Protein AF-A0A135V2Y5-F1 (afdb_monomer)

Solvent-accessible surface area (backbone atoms only — not comparable to full-atom values): 9329 Å² total; per-residue (Å²): 138,80,84,65,74,72,70,66,69,73,73,68,78,84,78,78,88,76,84,75,83,81,81,72,84,84,74,85,76,81,77,86,69,75,87,76,76,84,62,83,68,74,88,49,87,68,66,77,68,96,52,89,89,55,62,62,91,83,41,65,71,72,38,55,42,73,41,84,42,68,42,86,53,95,81,69,62,42,93,94,38,79,88,53,72,27,48,70,48,79,44,52,23,29,66,84,76,48,71,73,79,75,78,86,69,67,90,76,79,96,52,62,71,57,54,36,54,74,72,68,35,56,71,58,50,56,47,37,67,53,37,45,58,88,124

Foldseek 3Di:
DDDDPVVVVVPPPPPPDPPDDPPDPDDPPPPPDDPDPPPPCPPPPQPPPPCVPPDCVVAVPQLRDKDFDWDQDCPDFDPPCNPPIATQDIARHGSVRHGDPCVVCPPDDPPVVVVCVVVVVVVVVVVCVGRVDDD

pLDDT: mean 76.3, std 18.48, range [45.06, 98.56]

Sequence (135 aa):
MAPSLRAILQNLSSLLPHLLTIQTPITNNILTTPPTTYESLSGAPKCPIDGSGQNACCHVYPSGRLLLTQFWDDTVHVGGAEEDWTVHGLWPDSCDESYKAFYGMTPQFDNITDILKYYGQDDLLASMERYWVAA

Secondary structure (DSSP, 8-state):
-PPPGGGTGGGSTTS-S----------------------TTTTSPPSPPS-TTS-TTTS--S--EEEEEEE--SSS--TT-TTPPEEEEEEEE-TTS-B--SGGG-S--S-HHHHHHHTT-HHHHHHHHHHS---

Nearest PDB structures (foldseek):
  3tbj-assembly1_A  TM=9.418E-01  e=1.953E-04  Aspergillus niger

Mean predicted aligned error: 15.96 Å

Structure (mmCIF, N/CA/C/O backbone):
data_AF-A0A135V2Y5-F1
#
_entry.id   AF-A0A135V2Y5-F1
#
loop_
_atom_site.group_PDB
_atom_site.id
_atom_site.type_symbol
_atom_site.label_atom_id
_atom_site.label_alt_id
_atom_site.label_comp_id
_atom_site.label_asym_id
_atom_site.label_entity_id
_atom_site.label_seq_id
_atom_site.pdbx_PDB_ins_code
_atom_site.Cartn_x
_atom_site.Cartn_y
_atom_site.Cartn_z
_atom_site.occupancy
_atom_site.B_iso_or_equiv
_atom_site.auth_seq_id
_atom_site.auth_comp_id
_atom_site.auth_asym_id
_atom_site.auth_atom_id
_atom_site.pdbx_PDB_model_num
ATOM 1 N N . MET A 1 1 ? -11.080 15.928 54.462 1.00 46.47 1 MET A N 1
ATOM 2 C CA . MET A 1 1 ? -11.012 17.403 54.384 1.00 46.47 1 MET A CA 1
ATOM 3 C C . MET A 1 1 ? -10.342 17.762 53.070 1.00 46.47 1 MET A C 1
ATOM 5 O O . MET A 1 1 ? -9.138 17.594 52.955 1.00 46.47 1 MET A O 1
ATOM 9 N N . ALA A 1 2 ? -11.131 18.120 52.056 1.00 48.50 2 ALA A N 1
ATOM 10 C CA . ALA A 1 2 ? -10.621 18.538 50.750 1.00 48.50 2 ALA A CA 1
ATOM 11 C C . ALA A 1 2 ? -10.267 20.037 50.795 1.00 48.50 2 ALA A C 1
ATOM 13 O O . ALA A 1 2 ? -11.010 20.798 51.424 1.00 48.50 2 ALA A O 1
ATOM 14 N N . PRO A 1 3 ? -9.159 20.483 50.179 1.00 49.53 3 PRO A N 1
ATOM 15 C CA . PRO A 1 3 ? -8.818 21.896 50.152 1.00 49.53 3 PRO A CA 1
ATOM 16 C C . PRO A 1 3 ? -9.789 22.663 49.243 1.00 49.53 3 PRO A C 1
ATOM 18 O O . PRO A 1 3 ? -10.282 22.157 48.237 1.00 49.53 3 PRO A O 1
ATOM 21 N N . SER A 1 4 ? -10.085 23.897 49.639 1.00 60.84 4 SER A N 1
ATOM 22 C CA . SER A 1 4 ? -11.027 24.795 48.971 1.00 60.84 4 SER A CA 1
ATOM 23 C C . SER A 1 4 ? -10.525 25.247 47.594 1.00 60.84 4 SER A C 1
ATOM 25 O O . SER A 1 4 ? -9.394 25.718 47.463 1.00 60.84 4 SER A O 1
ATOM 27 N N . LEU A 1 5 ? -11.418 25.210 46.595 1.00 55.12 5 LEU A N 1
ATOM 28 C CA . LEU A 1 5 ? -11.245 25.748 45.233 1.00 55.12 5 LEU A CA 1
ATOM 29 C C . LEU A 1 5 ? -10.757 27.210 45.191 1.00 55.12 5 LEU A C 1
ATOM 31 O O . LEU A 1 5 ? -10.202 27.645 44.183 1.00 55.12 5 LEU A O 1
ATOM 35 N N . ARG A 1 6 ? -10.902 27.972 46.285 1.00 53.59 6 ARG A N 1
ATOM 36 C CA . ARG A 1 6 ? -10.388 29.348 46.378 1.00 53.59 6 ARG A CA 1
ATOM 37 C C . ARG A 1 6 ? -8.862 29.449 46.343 1.00 53.59 6 ARG A C 1
ATOM 39 O O . ARG A 1 6 ? -8.366 30.487 45.922 1.00 53.59 6 ARG A O 1
ATOM 46 N N . ALA A 1 7 ? -8.126 28.411 46.743 1.00 51.22 7 ALA A N 1
ATOM 47 C CA . ALA A 1 7 ? -6.660 28.450 46.751 1.00 51.22 7 ALA A CA 1
ATOM 48 C C . ALA A 1 7 ? -6.046 28.315 45.343 1.00 51.22 7 ALA A C 1
ATOM 50 O O . ALA A 1 7 ? -4.943 28.796 45.104 1.00 51.22 7 ALA A O 1
ATOM 51 N N . ILE A 1 8 ? -6.767 27.707 44.394 1.00 52.50 8 ILE A N 1
ATOM 52 C CA . ILE A 1 8 ? -6.278 27.475 43.024 1.00 52.50 8 ILE A CA 1
ATOM 53 C C . ILE A 1 8 ? -6.448 28.733 42.153 1.00 52.50 8 ILE A C 1
ATOM 55 O O . ILE A 1 8 ? -5.622 29.016 41.291 1.00 52.50 8 ILE A O 1
ATOM 59 N N . LEU A 1 9 ? -7.474 29.547 42.422 1.00 50.78 9 LEU A N 1
ATOM 60 C CA . LEU A 1 9 ? -7.797 30.737 41.623 1.00 50.78 9 LEU A CA 1
ATOM 61 C C . LEU A 1 9 ? -6.902 31.958 41.891 1.00 50.78 9 LEU A C 1
ATOM 63 O O . LEU A 1 9 ? -6.922 32.898 41.105 1.00 50.78 9 LEU A O 1
ATOM 67 N N . GLN A 1 10 ? -6.100 31.963 42.960 1.00 51.03 10 GLN A N 1
ATOM 68 C CA . GLN A 1 10 ? -5.235 33.107 43.287 1.00 51.03 10 GLN A CA 1
ATOM 69 C C . GLN A 1 10 ? -3.864 33.077 42.588 1.00 51.03 10 GLN A C 1
ATOM 71 O O . GLN A 1 10 ? -3.135 34.061 42.660 1.00 51.03 10 GLN A O 1
ATOM 76 N N . ASN A 1 11 ? -3.529 31.995 41.873 1.00 50.56 11 ASN A N 1
ATOM 77 C CA . ASN A 1 11 ? -2.223 31.821 41.218 1.00 50.56 11 ASN A CA 1
ATOM 78 C C . ASN A 1 11 ? -2.230 32.004 39.689 1.00 50.56 11 ASN A C 1
ATOM 80 O O . ASN A 1 11 ? -1.207 31.784 39.048 1.00 50.56 11 ASN A O 1
ATOM 84 N N . LEU A 1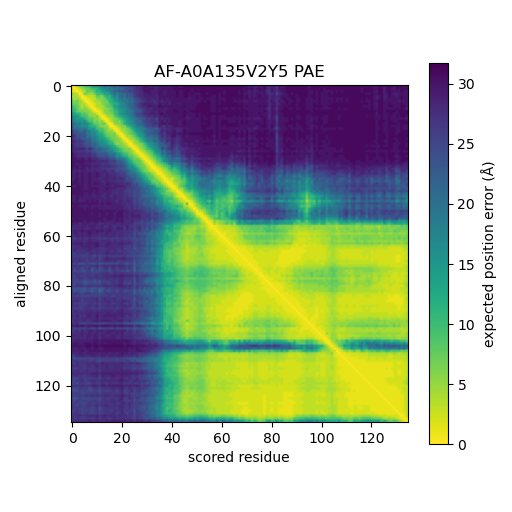 12 ? -3.348 32.425 39.090 1.00 50.53 12 LEU A N 1
ATOM 85 C CA . LEU A 1 12 ? -3.453 32.643 37.635 1.00 50.53 12 LEU A CA 1
ATOM 86 C C . LEU A 1 12 ? -3.366 34.122 37.218 1.00 50.53 12 LEU A C 1
ATOM 88 O O . LEU A 1 12 ? -3.321 34.425 36.030 1.00 50.53 12 LEU A O 1
ATOM 92 N N . SER A 1 13 ? -3.298 35.054 38.171 1.00 51.59 13 SER A N 1
ATOM 93 C CA . SER A 1 13 ? -3.292 36.501 37.907 1.00 51.59 13 SER A CA 1
ATOM 94 C C . SER A 1 13 ? -1.898 37.138 37.777 1.00 51.59 13 SER A C 1
ATOM 96 O O . SER A 1 13 ? -1.811 38.355 37.646 1.00 51.59 13 SER A O 1
ATOM 98 N N . SER A 1 14 ? -0.806 36.364 37.785 1.00 51.38 14 SER A N 1
ATOM 99 C CA . SER A 1 14 ? 0.572 36.892 37.690 1.00 51.38 14 SER A CA 1
ATOM 100 C C . SER A 1 14 ? 1.244 36.734 36.316 1.00 51.38 14 SER A C 1
ATOM 102 O O . SER A 1 14 ? 2.386 37.153 36.156 1.00 51.38 14 SER A O 1
ATOM 104 N N . LEU A 1 15 ? 0.554 36.190 35.306 1.00 50.47 15 LEU A N 1
ATOM 105 C CA . LEU A 1 15 ? 1.118 35.954 33.962 1.00 50.47 15 LEU A CA 1
ATOM 106 C C . LEU A 1 15 ? 0.579 36.902 32.869 1.00 50.47 15 LEU A C 1
ATOM 108 O O . LEU A 1 15 ? 0.838 36.687 31.688 1.00 50.47 15 LEU A O 1
ATOM 112 N N . LEU A 1 16 ? -0.151 37.964 33.235 1.00 52.72 16 LEU A N 1
ATOM 113 C CA . LEU A 1 16 ? -0.805 38.878 32.284 1.00 52.72 16 LEU A CA 1
ATOM 114 C C . LEU A 1 16 ? -0.195 40.2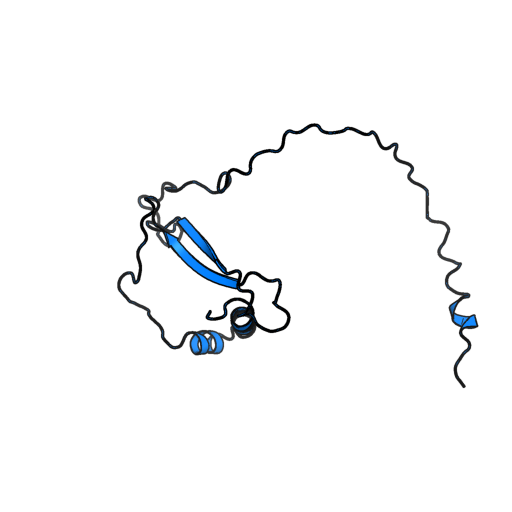98 32.228 1.00 52.72 16 LEU A C 1
ATOM 116 O O . LEU A 1 16 ? -0.897 41.280 32.465 1.00 52.72 16 LEU A O 1
ATOM 120 N N . PRO A 1 17 ? 1.082 40.455 31.826 1.00 49.03 17 PRO A N 1
ATOM 121 C CA . PRO A 1 17 ? 1.383 41.681 31.091 1.00 49.03 17 PRO A CA 1
ATOM 122 C C . PRO A 1 17 ? 2.291 41.464 29.877 1.00 49.03 17 PRO A C 1
ATOM 124 O O . PRO A 1 17 ? 3.158 42.290 29.644 1.00 49.03 17 PRO A O 1
ATOM 127 N N . HIS A 1 18 ? 2.120 40.406 29.076 1.00 48.53 18 HIS A N 1
ATOM 128 C CA . HIS A 1 18 ? 2.835 40.264 27.787 1.00 48.53 18 HIS A CA 1
ATOM 129 C C . HIS A 1 18 ? 1.923 39.955 26.589 1.00 48.53 18 HIS A C 1
ATOM 131 O O . HIS A 1 18 ? 2.358 39.360 25.608 1.00 48.53 18 HIS A O 1
ATOM 137 N N . LEU A 1 19 ? 0.672 40.425 26.611 1.00 48.19 19 LEU A N 1
ATOM 138 C CA . LEU A 1 19 ? -0.129 40.526 25.387 1.00 48.19 19 LEU A CA 1
ATOM 139 C C . LEU A 1 19 ? 0.011 41.940 24.807 1.00 48.19 19 LEU A C 1
ATOM 141 O O . LEU A 1 19 ? -0.862 42.793 24.942 1.00 48.19 19 LEU A O 1
ATOM 145 N N . LEU A 1 20 ? 1.167 42.199 24.196 1.00 45.06 20 LEU A N 1
ATOM 146 C CA . LEU A 1 20 ? 1.323 43.317 23.273 1.00 45.06 20 LEU A CA 1
ATOM 147 C C . LEU A 1 20 ? 0.427 43.043 22.061 1.00 45.06 20 LEU A C 1
ATOM 149 O O . LEU A 1 20 ? 0.593 42.053 21.352 1.00 45.06 20 LEU A O 1
ATOM 153 N N . THR A 1 21 ? -0.539 43.926 21.837 1.00 49.16 21 THR A N 1
ATOM 154 C CA . THR A 1 21 ? -1.368 43.964 20.636 1.00 49.16 21 THR A CA 1
ATOM 155 C C . THR A 1 21 ? -0.497 44.280 19.424 1.00 49.16 21 THR A C 1
ATOM 157 O O . THR A 1 21 ? -0.178 45.440 19.165 1.00 49.16 21 THR A O 1
ATOM 160 N N . ILE A 1 22 ? -0.125 43.256 18.661 1.00 48.81 22 ILE A N 1
ATOM 161 C CA . ILE A 1 22 ? 0.334 43.422 17.282 1.00 48.81 22 ILE A CA 1
ATOM 162 C C . ILE A 1 22 ? -0.922 43.642 16.429 1.00 48.81 22 ILE A C 1
ATOM 164 O O . ILE A 1 22 ? -1.577 42.695 16.005 1.00 48.81 22 ILE A O 1
ATOM 168 N N . GLN A 1 23 ? -1.298 44.903 16.215 1.00 52.06 23 GLN A N 1
ATOM 169 C CA . GLN A 1 23 ? -2.218 45.273 15.140 1.00 52.06 23 GLN A CA 1
ATOM 170 C C . GLN A 1 23 ? -1.399 45.413 13.854 1.00 52.06 23 GLN A C 1
ATOM 172 O O . GLN A 1 23 ? -0.848 46.475 13.570 1.00 52.06 23 GLN A O 1
ATOM 177 N N . THR A 1 24 ? -1.286 44.337 13.077 1.00 51.75 24 THR A N 1
ATOM 178 C CA . THR A 1 24 ? -0.907 44.460 11.666 1.00 51.75 24 THR A CA 1
ATOM 179 C C . THR A 1 24 ? -2.126 44.946 10.875 1.00 51.75 24 THR A C 1
ATOM 181 O O . THR A 1 24 ? -3.227 44.425 11.066 1.00 51.75 24 THR A O 1
ATOM 184 N N . PRO A 1 25 ? -1.987 45.945 9.987 1.00 46.91 25 PRO A N 1
ATOM 185 C CA . PRO A 1 25 ? -3.076 46.325 9.103 1.00 46.91 25 PRO A CA 1
ATOM 186 C C . PRO A 1 25 ? -3.320 45.179 8.114 1.00 46.91 25 PRO A C 1
ATOM 188 O O . PRO A 1 25 ? -2.446 44.833 7.318 1.00 46.91 25 PRO A O 1
ATOM 191 N N . ILE A 1 26 ? -4.511 44.580 8.174 1.00 49.91 26 ILE A N 1
ATOM 192 C CA . ILE A 1 26 ? -4.966 43.594 7.193 1.00 49.91 26 ILE A CA 1
ATOM 193 C C . ILE A 1 26 ? -5.185 44.353 5.882 1.00 49.91 26 ILE A C 1
ATOM 195 O O . ILE A 1 26 ? -6.160 45.085 5.720 1.00 49.91 26 ILE A O 1
ATOM 199 N N . THR A 1 27 ? -4.248 44.221 4.950 1.00 54.94 27 THR A N 1
ATOM 200 C CA . THR A 1 27 ? -4.471 44.613 3.560 1.00 54.94 27 THR A CA 1
ATOM 201 C C . THR A 1 27 ? -5.233 43.474 2.893 1.00 54.94 27 THR A C 1
ATOM 203 O O . THR A 1 27 ? -4.712 42.374 2.724 1.00 54.94 27 THR A O 1
ATOM 206 N N . ASN A 1 28 ? -6.498 43.722 2.551 1.00 55.50 28 ASN A N 1
ATOM 207 C CA . ASN A 1 28 ? -7.324 42.792 1.785 1.00 55.50 28 ASN A CA 1
ATOM 208 C C . ASN A 1 28 ? -6.824 42.739 0.333 1.00 55.50 28 ASN A C 1
ATOM 210 O O . ASN A 1 28 ? -7.437 43.313 -0.563 1.00 55.50 28 ASN A O 1
ATOM 214 N N . ASN A 1 29 ? -5.709 42.054 0.090 1.00 57.34 29 ASN A N 1
ATOM 215 C CA . ASN A 1 29 ? -5.359 41.621 -1.256 1.00 57.34 29 ASN A CA 1
ATOM 216 C C . ASN A 1 29 ? -6.189 40.377 -1.569 1.00 57.34 29 ASN A C 1
ATOM 218 O O . ASN A 1 29 ? -5.784 39.251 -1.289 1.00 57.34 29 ASN A O 1
ATOM 222 N N . ILE A 1 30 ? -7.382 40.597 -2.124 1.00 60.09 30 ILE A N 1
ATOM 223 C CA . ILE A 1 30 ? -8.159 39.538 -2.765 1.00 60.09 30 ILE A CA 1
ATOM 224 C C . ILE A 1 30 ? -7.346 39.085 -3.978 1.00 60.09 30 ILE A C 1
ATOM 226 O O . ILE A 1 30 ? -7.315 39.753 -5.010 1.00 60.09 30 ILE A O 1
ATOM 230 N N . LEU A 1 31 ? -6.643 37.967 -3.829 1.00 52.41 31 LEU A N 1
ATOM 231 C CA . LEU A 1 31 ? -5.959 37.307 -4.926 1.00 52.41 31 LEU A CA 1
ATOM 232 C C . LEU A 1 31 ? -7.023 36.613 -5.787 1.00 52.41 31 LEU A C 1
ATOM 234 O O . LEU A 1 31 ? -7.5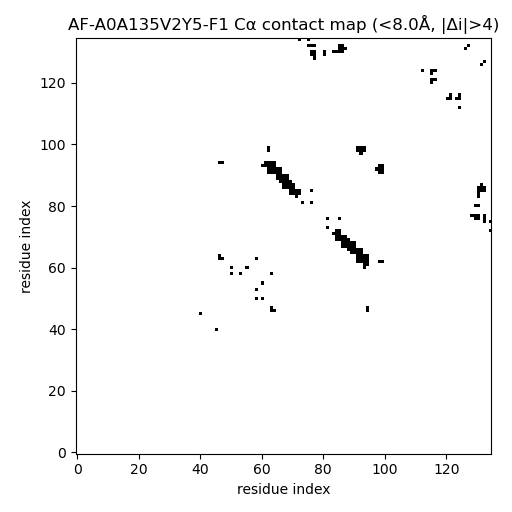05 35.533 -5.458 1.00 52.41 31 LEU A O 1
ATOM 238 N N . THR A 1 32 ? -7.422 37.251 -6.884 1.00 58.72 32 THR A N 1
ATOM 239 C CA . THR A 1 32 ? -8.274 36.657 -7.9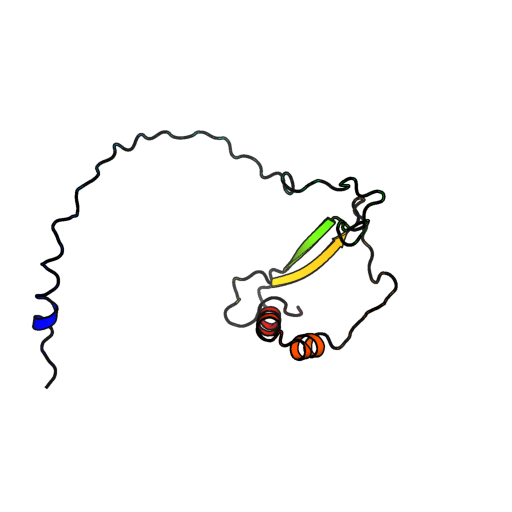21 1.00 58.72 32 THR A CA 1
ATOM 240 C C . THR A 1 32 ? -7.457 35.705 -8.796 1.00 58.72 32 THR A C 1
ATOM 242 O O . THR A 1 32 ? -7.233 35.954 -9.978 1.00 58.72 32 THR A O 1
ATOM 245 N N . THR A 1 33 ? -6.980 34.599 -8.227 1.00 61.84 33 THR A N 1
ATOM 246 C CA . THR A 1 33 ? -6.471 33.482 -9.033 1.00 61.84 33 THR A CA 1
ATOM 247 C C . THR A 1 33 ? -7.654 32.642 -9.517 1.00 61.84 33 THR A C 1
ATOM 249 O O . THR A 1 33 ? -8.431 32.180 -8.677 1.00 61.84 33 THR A O 1
ATOM 252 N N . PRO A 1 34 ? -7.830 32.434 -10.837 1.00 72.19 34 PRO A N 1
ATOM 253 C CA . PRO A 1 34 ? -8.839 31.508 -11.341 1.00 72.19 34 PRO A CA 1
ATOM 254 C C . PRO A 1 34 ? -8.581 30.101 -10.775 1.00 72.19 34 PRO A C 1
ATOM 256 O O . PRO A 1 34 ? -7.418 29.760 -10.541 1.00 72.19 34 PRO A O 1
ATOM 259 N N . PRO A 1 35 ? -9.626 29.283 -10.541 1.00 64.69 35 PRO A N 1
ATOM 260 C CA . PRO A 1 35 ? -9.441 27.921 -10.062 1.00 64.69 35 PRO A CA 1
ATOM 261 C C . PRO A 1 35 ? -8.596 27.162 -11.084 1.00 64.69 35 PRO A C 1
ATOM 263 O O . PRO A 1 35 ? -9.021 26.915 -12.211 1.00 64.69 35 PRO A O 1
ATOM 266 N N . THR A 1 36 ? -7.367 26.836 -10.701 1.00 63.47 36 THR A N 1
ATOM 267 C CA . THR A 1 36 ? -6.500 25.967 -11.486 1.00 63.47 36 THR A CA 1
ATOM 268 C C . THR A 1 36 ? -7.137 24.587 -11.501 1.00 63.47 36 THR A C 1
ATOM 270 O O . THR A 1 36 ? -7.315 23.974 -10.447 1.00 63.47 36 THR A O 1
ATOM 273 N N . THR A 1 37 ? -7.501 24.098 -12.682 1.00 71.19 37 THR A N 1
ATOM 274 C CA . THR A 1 37 ? -7.893 22.702 -12.867 1.00 71.19 37 THR A CA 1
ATOM 275 C C . THR A 1 37 ? -6.734 21.814 -12.428 1.00 71.19 37 THR A C 1
ATOM 277 O O . THR A 1 37 ? -5.628 21.948 -12.950 1.00 71.19 37 THR A O 1
ATOM 280 N N . TYR A 1 38 ? -6.973 20.928 -11.461 1.00 66.75 38 TYR A N 1
ATOM 281 C CA . TYR A 1 38 ? -6.024 19.879 -11.105 1.00 66.75 38 TYR A CA 1
ATOM 282 C C . TYR A 1 38 ? -5.830 18.971 -12.326 1.00 66.75 38 TYR A C 1
ATOM 284 O O . TYR A 1 38 ? -6.713 18.189 -12.674 1.00 66.75 38 TYR A O 1
ATOM 292 N N . GLU A 1 39 ? -4.690 19.099 -13.006 1.00 68.06 39 GLU A N 1
ATOM 293 C CA . GLU A 1 39 ? -4.255 18.097 -13.974 1.00 68.06 39 GLU A CA 1
ATOM 294 C C . GLU A 1 39 ? -3.625 16.954 -13.181 1.00 68.06 39 GLU A C 1
ATOM 296 O O . GLU A 1 39 ? -2.505 17.068 -12.662 1.00 68.06 39 GLU A O 1
ATOM 301 N N . SER A 1 40 ? -4.386 15.867 -13.050 1.00 60.34 40 SER A N 1
ATOM 302 C CA . SER A 1 40 ? -3.915 14.652 -12.398 1.00 60.34 40 SER A CA 1
ATOM 303 C C . SER A 1 40 ? -2.588 14.212 -13.013 1.00 60.34 40 SER A C 1
ATOM 3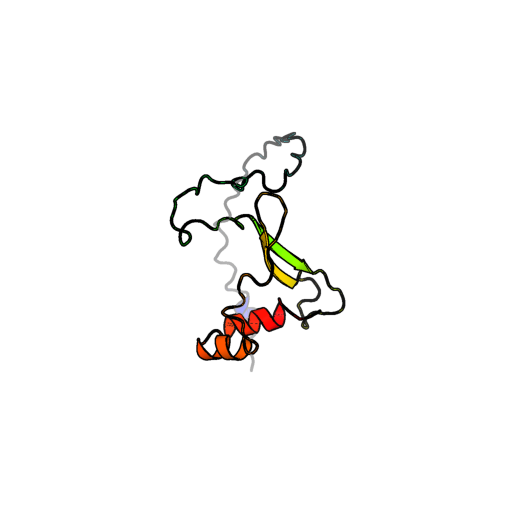05 O O . SER A 1 40 ? -2.438 14.189 -14.233 1.00 60.34 40 SER A O 1
ATOM 307 N N . LEU A 1 41 ? -1.615 13.889 -12.154 1.00 57.50 41 LEU A N 1
ATOM 308 C CA . LEU A 1 41 ? -0.289 13.382 -12.533 1.00 57.50 41 LEU A CA 1
ATOM 309 C C . LEU A 1 41 ? 0.624 14.375 -13.284 1.00 57.50 41 LEU A C 1
ATOM 311 O O . LEU A 1 41 ? 1.650 13.964 -13.818 1.00 57.50 41 LEU A O 1
ATOM 315 N N . SER A 1 42 ? 0.326 15.679 -13.286 1.00 60.81 42 SER A N 1
ATOM 316 C CA . SER A 1 42 ? 1.189 16.703 -13.914 1.00 60.81 42 SER A CA 1
ATOM 317 C C . SER A 1 42 ? 2.562 16.888 -13.242 1.00 60.81 42 SER A C 1
ATOM 319 O O . SER A 1 42 ? 3.483 17.402 -13.873 1.00 60.81 42 SER A O 1
ATOM 321 N N . GLY A 1 43 ? 2.721 16.451 -11.986 1.00 54.72 43 GLY A N 1
ATOM 322 C CA . GLY A 1 43 ? 3.984 16.517 -11.234 1.00 54.72 43 GLY A CA 1
ATOM 323 C C . GLY A 1 43 ? 4.786 15.211 -11.179 1.00 54.72 43 GLY A C 1
ATOM 324 O O . GLY A 1 43 ? 5.926 15.222 -10.720 1.00 54.72 43 GLY A O 1
ATOM 325 N N . ALA A 1 44 ? 4.214 14.090 -11.628 1.00 59.00 44 ALA A N 1
ATOM 326 C CA . ALA A 1 44 ? 4.931 12.822 -11.706 1.00 59.00 44 ALA A CA 1
ATOM 327 C C . ALA A 1 44 ? 5.596 12.715 -13.087 1.00 59.00 44 ALA A C 1
ATOM 329 O O . ALA A 1 44 ? 4.963 13.078 -14.083 1.00 59.00 44 ALA A O 1
ATOM 330 N N . PRO A 1 45 ? 6.845 12.222 -13.196 1.00 63.41 45 PRO A N 1
ATOM 331 C CA . PRO A 1 45 ? 7.431 11.958 -14.501 1.00 63.41 45 PRO A CA 1
ATOM 332 C C . PRO A 1 45 ? 6.492 11.041 -15.295 1.00 63.41 45 PRO A C 1
ATOM 334 O O . PRO A 1 45 ? 6.190 9.924 -14.866 1.00 63.41 45 PRO A O 1
ATOM 337 N N . LYS A 1 46 ? 5.989 11.524 -16.437 1.00 64.94 46 LYS A N 1
ATOM 338 C CA . LYS A 1 46 ? 5.161 10.706 -17.326 1.00 64.94 46 LYS A CA 1
ATOM 339 C C . LYS A 1 46 ? 6.054 9.603 -17.889 1.00 64.94 46 LYS A C 1
ATOM 341 O O . LYS A 1 46 ? 7.112 9.875 -18.450 1.00 64.94 46 LYS A O 1
ATOM 346 N N . CYS A 1 47 ? 5.650 8.355 -17.692 1.00 69.62 47 CYS A N 1
ATOM 347 C CA . CYS A 1 47 ? 6.334 7.222 -18.290 1.00 69.62 47 CYS A CA 1
ATOM 348 C C . CYS A 1 47 ? 6.306 7.306 -19.837 1.00 69.62 47 CYS A C 1
ATOM 350 O O . CYS A 1 47 ? 5.308 7.773 -20.387 1.00 69.62 47 CYS A O 1
ATOM 352 N N . PRO A 1 48 ? 7.340 6.811 -20.548 1.00 67.12 48 PRO A N 1
ATOM 353 C CA . PRO A 1 48 ? 8.558 6.222 -20.005 1.00 67.12 48 PRO A CA 1
ATOM 354 C C . PRO A 1 48 ? 9.559 7.303 -19.574 1.00 67.12 48 PRO A C 1
ATOM 356 O O . PRO A 1 48 ? 9.903 8.200 -20.338 1.00 67.12 48 PRO A O 1
ATOM 359 N N . ILE A 1 49 ? 10.085 7.167 -18.359 1.00 65.50 49 ILE A N 1
ATOM 360 C CA . ILE A 1 49 ? 11.391 7.745 -18.032 1.00 65.50 49 ILE A CA 1
ATOM 361 C C . ILE A 1 49 ? 12.406 6.884 -18.794 1.00 65.50 49 ILE A C 1
ATOM 363 O O . ILE A 1 49 ? 12.271 5.660 -18.772 1.00 65.50 49 ILE A O 1
ATOM 367 N N . ASP A 1 50 ? 13.369 7.476 -19.503 1.00 61.59 50 ASP A N 1
ATOM 368 C CA . ASP A 1 50 ? 14.422 6.713 -20.187 1.00 61.59 50 ASP A CA 1
ATOM 369 C C . ASP A 1 50 ? 15.193 5.830 -19.187 1.00 61.59 50 ASP A C 1
ATOM 371 O O . ASP A 1 50 ? 16.115 6.261 -18.494 1.00 61.59 50 ASP A O 1
ATOM 375 N N . GLY A 1 51 ? 14.765 4.573 -19.097 1.00 55.69 51 GLY A N 1
ATOM 376 C CA . GLY A 1 51 ? 15.394 3.506 -18.331 1.00 55.69 51 GLY A CA 1
ATOM 377 C C . GLY A 1 51 ? 15.986 2.428 -19.233 1.00 55.69 51 GLY A C 1
ATOM 378 O O . GLY A 1 51 ? 16.321 1.348 -18.745 1.00 55.69 51 GLY A O 1
ATOM 379 N N . SER A 1 52 ? 16.087 2.681 -20.545 1.00 54.03 52 SER A N 1
ATOM 380 C CA . SER A 1 52 ? 16.570 1.690 -21.503 1.00 54.03 52 SER A CA 1
ATOM 381 C C . SER A 1 52 ? 18.046 1.374 -21.219 1.00 54.03 52 SER A C 1
ATOM 383 O O . SER A 1 52 ? 18.942 2.175 -21.452 1.00 54.03 52 SER A O 1
ATOM 385 N N . GLY A 1 53 ? 18.305 0.206 -20.620 1.00 57.03 53 GLY A N 1
ATOM 386 C CA . GLY A 1 53 ? 19.654 -0.232 -20.239 1.00 57.03 53 GLY A CA 1
ATOM 387 C C . GLY A 1 53 ? 20.097 0.110 -18.809 1.00 57.03 53 GLY A C 1
ATOM 388 O O . GLY A 1 53 ? 21.251 -0.146 -18.470 1.00 57.03 53 GLY A O 1
ATOM 389 N N . GLN A 1 54 ? 19.213 0.640 -17.956 1.00 61.62 54 GLN A N 1
ATOM 390 C CA . GLN A 1 54 ? 19.516 0.872 -16.538 1.00 61.62 54 GLN A CA 1
ATOM 391 C C . GLN A 1 54 ? 19.114 -0.322 -15.656 1.00 61.62 54 GLN A C 1
ATOM 393 O O . GLN A 1 54 ? 18.235 -1.108 -16.004 1.00 61.62 54 GLN A O 1
ATOM 398 N N . ASN A 1 55 ? 19.778 -0.478 -14.507 1.00 66.75 55 ASN A N 1
ATOM 399 C CA . ASN A 1 55 ? 19.512 -1.564 -13.561 1.00 66.75 55 ASN A CA 1
ATOM 400 C C . ASN A 1 55 ? 18.050 -1.514 -13.069 1.00 66.75 55 ASN A C 1
ATOM 402 O O . ASN A 1 55 ? 17.623 -0.502 -12.512 1.00 66.75 55 ASN A O 1
ATOM 406 N N . ALA A 1 56 ? 17.316 -2.622 -13.216 1.00 69.06 56 ALA A N 1
ATOM 407 C CA . ALA A 1 56 ? 15.921 -2.752 -12.786 1.00 69.06 56 ALA A CA 1
ATOM 408 C C . ALA A 1 56 ? 15.709 -2.511 -11.275 1.00 69.06 56 ALA A C 1
ATOM 410 O O . ALA A 1 56 ? 14.607 -2.176 -10.855 1.00 69.06 56 ALA A O 1
ATOM 411 N N . CYS A 1 57 ? 16.753 -2.623 -10.446 1.00 78.56 57 CYS A N 1
ATOM 412 C CA . CYS A 1 57 ? 16.682 -2.255 -9.028 1.00 78.56 57 CYS A CA 1
ATOM 413 C C . CYS A 1 57 ? 16.543 -0.740 -8.800 1.00 78.56 57 CYS A C 1
ATOM 415 O O . CYS A 1 57 ? 16.064 -0.328 -7.748 1.00 78.56 57 CYS A O 1
ATOM 417 N N . CYS A 1 58 ? 16.983 0.086 -9.751 1.00 77.75 58 CYS A N 1
ATOM 418 C CA . CYS A 1 58 ? 16.916 1.546 -9.660 1.00 77.75 58 CYS A CA 1
ATOM 419 C C . CYS A 1 58 ? 15.763 2.131 -10.482 1.00 77.75 58 CYS A C 1
ATOM 421 O O . CYS A 1 58 ? 15.344 3.253 -10.218 1.00 77.75 58 CYS A O 1
ATOM 423 N N . HIS A 1 59 ? 15.246 1.377 -11.456 1.00 77.56 59 HIS A N 1
ATOM 424 C CA . HIS A 1 59 ? 14.153 1.799 -12.322 1.00 77.56 59 HIS A CA 1
ATOM 425 C C . HIS A 1 59 ? 13.138 0.676 -12.519 1.00 77.56 59 HIS A C 1
ATOM 427 O O . HIS A 1 59 ? 13.452 -0.376 -13.072 1.00 77.56 59 HIS A O 1
ATOM 433 N N . VAL A 1 60 ? 11.895 0.934 -12.111 1.00 79.06 60 VAL A N 1
ATOM 434 C CA . VAL A 1 60 ? 10.777 0.016 -12.334 1.00 79.06 60 VAL A CA 1
ATOM 435 C C . VAL A 1 60 ? 10.370 0.096 -13.808 1.00 79.06 60 VAL A C 1
ATOM 437 O O . VAL A 1 60 ? 9.790 1.082 -14.254 1.00 79.06 60 VAL A O 1
ATOM 440 N N . TYR A 1 61 ? 10.707 -0.935 -14.580 1.00 79.31 61 TYR A N 1
ATOM 441 C CA . TYR A 1 61 ? 10.410 -1.057 -16.010 1.00 79.31 61 TYR A CA 1
ATOM 442 C C . TYR A 1 61 ? 10.169 -2.539 -16.351 1.00 79.31 61 TYR A C 1
ATOM 444 O O . TYR A 1 61 ? 10.851 -3.397 -15.787 1.00 79.31 61 TYR A O 1
ATOM 452 N N . PRO A 1 62 ? 9.239 -2.896 -17.261 1.00 79.62 62 PRO A N 1
ATOM 453 C CA . PRO A 1 62 ? 8.377 -2.032 -18.080 1.00 79.62 62 PRO A CA 1
ATOM 454 C C . PRO A 1 62 ? 7.131 -1.496 -17.359 1.00 79.62 62 PRO A C 1
ATOM 456 O O . PRO A 1 62 ? 6.500 -0.568 -17.858 1.00 79.62 62 PRO A O 1
ATOM 459 N N . SER A 1 63 ? 6.796 -2.039 -16.185 1.00 83.88 63 SER A N 1
ATOM 460 C CA . SER A 1 63 ? 5.605 -1.659 -15.418 1.00 83.88 63 SER A CA 1
ATOM 461 C C . SER A 1 63 ? 5.845 -0.472 -14.471 1.00 83.88 63 SER A C 1
ATOM 463 O O . SER A 1 63 ? 5.670 -0.581 -13.258 1.00 83.88 63 SER A O 1
ATOM 465 N N . GLY A 1 64 ? 6.329 0.646 -15.017 1.00 82.38 64 GLY A N 1
ATOM 466 C CA . GLY A 1 64 ? 6.749 1.823 -14.244 1.00 82.38 64 GLY A CA 1
ATOM 467 C C . GLY A 1 64 ? 5.610 2.701 -13.717 1.00 82.38 64 GLY A C 1
ATOM 468 O O . GLY A 1 64 ? 5.855 3.614 -12.929 1.00 82.38 64 GLY A O 1
ATOM 469 N N . ARG A 1 65 ? 4.364 2.444 -14.130 1.00 86.06 65 ARG A N 1
ATOM 470 C CA . ARG A 1 65 ? 3.195 3.184 -13.655 1.00 86.06 65 ARG A CA 1
ATOM 471 C C . ARG A 1 65 ? 2.614 2.473 -12.435 1.00 86.06 65 ARG A C 1
ATOM 473 O O . ARG A 1 65 ? 1.920 1.476 -12.572 1.00 86.06 65 ARG A O 1
ATOM 480 N N . LEU A 1 66 ? 2.903 2.983 -11.239 1.00 88.12 66 LEU A N 1
ATOM 481 C CA . LEU A 1 66 ? 2.397 2.419 -9.984 1.00 88.12 66 LEU A CA 1
ATOM 482 C C . LEU A 1 66 ? 1.052 3.046 -9.601 1.00 88.12 66 LEU A C 1
ATOM 484 O O . LEU A 1 66 ? 0.958 4.261 -9.431 1.00 88.12 66 LEU A O 1
ATOM 488 N N . LEU A 1 67 ? 0.022 2.218 -9.447 1.00 91.69 67 LEU A N 1
ATOM 489 C CA . LEU A 1 67 ? -1.319 2.628 -9.040 1.00 91.69 67 LEU A CA 1
ATOM 490 C C . LEU A 1 67 ? -1.544 2.243 -7.580 1.00 91.69 67 LEU A C 1
ATOM 492 O O . LEU A 1 67 ? -1.538 1.059 -7.252 1.00 91.69 67 LEU A O 1
ATOM 496 N N . LEU A 1 68 ? -1.790 3.229 -6.716 1.00 95.19 68 LEU A N 1
ATOM 497 C CA . LEU A 1 68 ? -2.320 2.993 -5.374 1.00 95.19 68 LEU A CA 1
ATOM 498 C C . LEU A 1 68 ? -3.847 3.043 -5.442 1.00 95.19 68 LEU A C 1
ATOM 500 O O . LEU A 1 68 ? -4.434 4.116 -5.577 1.00 95.19 68 LEU A O 1
ATOM 504 N N . THR A 1 69 ? -4.476 1.877 -5.378 1.00 96.69 69 THR A N 1
ATOM 505 C CA . THR A 1 69 ? -5.932 1.731 -5.476 1.00 96.69 69 THR A CA 1
ATOM 506 C C . THR A 1 69 ? -6.555 1.619 -4.089 1.00 96.69 69 THR A C 1
ATOM 508 O O . THR A 1 69 ? -5.970 1.026 -3.179 1.00 96.69 69 THR A O 1
ATOM 511 N N . GLN A 1 70 ? -7.736 2.210 -3.927 1.00 97.00 70 GLN A N 1
ATOM 512 C CA . GLN A 1 70 ? -8.456 2.286 -2.658 1.00 97.00 70 GLN A CA 1
ATOM 513 C C . GLN A 1 70 ? -9.931 1.925 -2.858 1.00 97.00 70 GLN A C 1
ATOM 515 O O . GLN A 1 70 ? -10.459 2.096 -3.961 1.00 97.00 70 GLN A O 1
ATOM 520 N N . PHE A 1 71 ? -10.583 1.469 -1.791 1.00 95.88 71 PHE A N 1
ATOM 521 C CA . PHE A 1 71 ? -12.026 1.287 -1.712 1.00 95.88 71 PHE A CA 1
ATOM 522 C C . PHE A 1 71 ? -12.659 2.310 -0.772 1.00 95.88 71 PHE A C 1
ATOM 524 O O . PHE A 1 71 ? -12.071 2.722 0.228 1.00 95.88 71 PHE A O 1
ATOM 531 N N . TRP A 1 72 ? -13.886 2.688 -1.117 1.00 94.88 72 TRP A N 1
ATOM 532 C CA . TRP A 1 72 ? -14.839 3.282 -0.195 1.00 94.88 72 TRP A CA 1
ATOM 533 C C . TRP A 1 72 ? -15.952 2.257 0.001 1.00 94.88 72 TRP A C 1
ATOM 535 O O . TRP A 1 72 ? -16.731 2.026 -0.926 1.00 94.88 72 TRP A O 1
ATOM 545 N N . ASP A 1 73 ? -15.980 1.618 1.167 1.00 92.25 73 ASP A N 1
ATOM 546 C CA . ASP A 1 73 ? -16.983 0.620 1.538 1.00 92.25 73 ASP A CA 1
ATOM 547 C C . ASP A 1 73 ? -17.680 1.073 2.824 1.00 92.25 73 ASP A C 1
ATOM 549 O O . ASP A 1 73 ? -17.029 1.304 3.841 1.00 92.25 73 ASP A O 1
ATOM 553 N N . ASP A 1 74 ? -19.002 1.242 2.770 1.00 90.88 74 ASP A N 1
ATOM 554 C CA . ASP A 1 74 ? -19.819 1.710 3.893 1.00 90.88 74 ASP A CA 1
ATOM 555 C C . ASP A 1 74 ? -20.261 0.578 4.834 1.00 90.88 74 ASP A C 1
ATOM 557 O O . ASP A 1 74 ? -20.922 0.832 5.842 1.00 90.88 74 ASP A O 1
ATOM 561 N N . THR A 1 75 ? -19.918 -0.671 4.507 1.00 91.62 75 THR A N 1
ATOM 562 C CA . THR A 1 75 ? -20.307 -1.863 5.270 1.00 91.62 75 THR A CA 1
ATOM 563 C C . THR A 1 75 ? -19.132 -2.737 5.697 1.00 91.62 75 THR A C 1
ATOM 565 O O . THR A 1 75 ? -19.229 -3.415 6.724 1.00 91.62 75 THR A O 1
ATOM 568 N N . VAL A 1 76 ? -18.024 -2.727 4.951 1.00 91.62 76 VAL A N 1
ATOM 569 C CA . VAL A 1 76 ? -16.833 -3.542 5.213 1.00 91.62 76 VAL A CA 1
ATOM 570 C C . VAL A 1 76 ? -15.672 -2.669 5.682 1.00 91.62 76 VAL A C 1
ATOM 572 O O . VAL A 1 76 ? -14.801 -2.255 4.920 1.00 91.62 76 VAL A O 1
ATOM 575 N N . HIS A 1 77 ? -15.639 -2.430 6.990 1.00 92.62 77 HIS A N 1
ATOM 576 C CA . HIS A 1 77 ? -14.560 -1.723 7.675 1.00 92.62 77 HIS A CA 1
ATOM 577 C C . HIS A 1 77 ? -14.399 -2.238 9.112 1.00 92.62 77 HIS A C 1
ATOM 579 O O . HIS A 1 77 ? -15.330 -2.765 9.729 1.00 92.62 77 HIS A O 1
ATOM 585 N N . VAL A 1 78 ? -13.214 -2.055 9.694 1.00 93.75 78 VAL A N 1
ATOM 586 C CA . VAL A 1 78 ? -13.018 -2.287 11.132 1.00 93.75 78 VAL A CA 1
ATOM 587 C C . VAL A 1 78 ? -13.685 -1.164 11.927 1.00 93.75 78 VAL A C 1
ATOM 589 O O . VAL A 1 78 ? -13.696 -0.014 11.497 1.00 93.75 78 VAL A O 1
ATOM 592 N N . GLY A 1 79 ? -14.224 -1.480 13.107 1.00 92.75 79 GLY A N 1
ATOM 593 C CA . GLY A 1 79 ? -14.830 -0.476 13.984 1.00 92.75 79 GLY A CA 1
ATOM 594 C C . GLY A 1 79 ? -13.900 0.716 14.257 1.00 92.75 79 GLY A C 1
ATOM 595 O O . GLY A 1 79 ? -12.700 0.557 14.537 1.00 92.75 79 GLY A O 1
ATOM 596 N N . GLY A 1 80 ? -14.462 1.918 14.176 1.00 92.00 80 GLY A N 1
ATOM 597 C CA . GLY A 1 80 ? -13.746 3.186 14.296 1.00 92.00 80 GLY A CA 1
ATOM 598 C C . GLY A 1 80 ? -13.038 3.648 13.015 1.00 92.00 80 GLY A C 1
ATOM 599 O O . GLY A 1 80 ? -12.263 4.596 13.111 1.00 92.00 80 GLY A O 1
ATOM 600 N N . ALA A 1 81 ? -13.189 2.948 11.886 1.00 93.00 81 ALA A N 1
ATOM 601 C CA . ALA A 1 81 ? -12.641 3.312 10.571 1.00 93.00 81 ALA A CA 1
ATOM 602 C C . ALA A 1 81 ? -13.754 3.569 9.533 1.00 93.00 81 ALA A C 1
ATOM 604 O O . ALA A 1 81 ? -13.533 3.455 8.334 1.00 93.00 81 ALA A O 1
ATOM 605 N N . GLU A 1 82 ? -14.962 3.901 9.994 1.00 94.12 82 GLU A N 1
ATOM 606 C CA . GLU A 1 82 ? -16.164 4.095 9.168 1.00 94.12 82 GLU A CA 1
ATOM 607 C C . GLU A 1 82 ? -16.015 5.223 8.128 1.00 94.12 82 GLU A C 1
ATOM 609 O O . GLU A 1 82 ? -16.726 5.249 7.128 1.00 94.12 82 GLU A O 1
ATOM 614 N N . GLU A 1 83 ? -15.119 6.181 8.374 1.00 93.88 83 GLU A N 1
ATOM 615 C CA . GLU A 1 83 ? -14.884 7.346 7.508 1.00 93.88 83 GLU A CA 1
ATOM 616 C C . GLU A 1 83 ? -13.567 7.245 6.714 1.00 93.88 83 GLU A C 1
ATOM 618 O O . GLU A 1 83 ? -13.189 8.187 6.012 1.00 93.88 83 GLU A O 1
ATOM 623 N N . ASP A 1 84 ? -12.864 6.114 6.816 1.00 94.19 84 ASP A N 1
ATOM 624 C CA . ASP A 1 84 ? -11.559 5.907 6.198 1.00 94.19 84 ASP A CA 1
ATOM 625 C C . ASP A 1 84 ? -11.690 5.176 4.850 1.00 94.19 84 ASP A C 1
ATOM 627 O O . ASP A 1 84 ? -12.401 4.181 4.718 1.00 94.19 84 ASP A O 1
ATOM 631 N N . TRP A 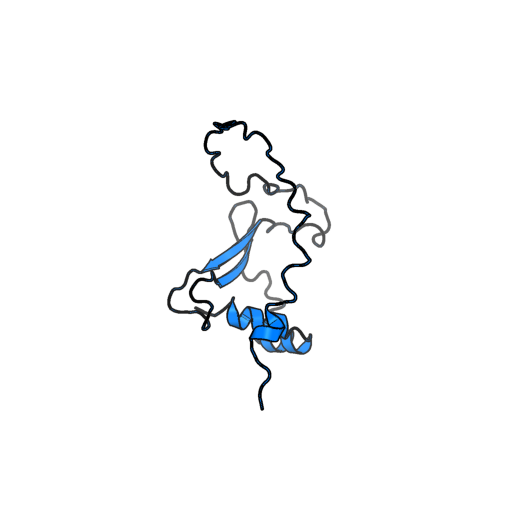1 85 ? -10.943 5.629 3.838 1.00 96.31 85 TRP A N 1
ATOM 632 C CA . TRP A 1 85 ? -10.713 4.817 2.639 1.00 96.31 85 TRP A CA 1
ATOM 633 C C . TRP A 1 85 ? -9.799 3.640 2.990 1.00 96.31 85 TRP A C 1
ATOM 635 O O . TRP A 1 85 ? -8.808 3.808 3.706 1.00 96.31 85 TRP A O 1
ATOM 645 N N . THR A 1 86 ? -10.088 2.459 2.448 1.00 96.19 86 THR A N 1
ATOM 646 C CA . THR A 1 86 ? -9.264 1.261 2.649 1.00 96.19 86 THR A CA 1
ATOM 647 C C . THR A 1 86 ? -8.384 0.990 1.435 1.00 96.19 86 THR A C 1
ATOM 649 O O . THR A 1 86 ? -8.682 1.373 0.303 1.00 96.19 86 THR A O 1
ATOM 652 N N . VAL A 1 87 ? -7.245 0.349 1.662 1.00 97.12 87 VAL A N 1
ATOM 653 C CA . VAL A 1 87 ? -6.317 -0.068 0.617 1.00 97.12 87 VAL A CA 1
ATOM 654 C C . VAL A 1 87 ? -6.919 -1.251 -0.129 1.00 97.12 87 VAL A C 1
ATOM 656 O O . VAL A 1 87 ? -7.326 -2.238 0.474 1.00 97.12 87 VAL A O 1
ATOM 659 N N . HIS A 1 88 ? -6.918 -1.172 -1.457 1.00 96.06 88 HIS A N 1
ATOM 660 C CA . HIS A 1 88 ? -7.175 -2.323 -2.316 1.00 96.06 88 HIS A CA 1
ATOM 661 C C . HIS A 1 88 ? -5.848 -2.969 -2.731 1.00 96.06 88 HIS A C 1
ATOM 663 O O . HIS A 1 88 ? -5.653 -4.175 -2.575 1.00 96.06 88 HIS A O 1
ATOM 669 N N . GLY A 1 89 ? -4.893 -2.160 -3.195 1.00 95.75 89 GLY A N 1
ATOM 670 C CA . GLY A 1 89 ? -3.534 -2.621 -3.445 1.00 95.75 89 GLY A CA 1
ATOM 671 C C . GLY A 1 89 ? -2.675 -1.658 -4.251 1.00 95.75 89 GLY A C 1
ATOM 672 O O . GLY A 1 89 ? -3.108 -0.573 -4.646 1.00 95.75 89 GLY A O 1
ATOM 673 N N . LEU A 1 90 ? -1.436 -2.087 -4.492 1.00 94.44 90 LEU A N 1
ATOM 674 C CA . LEU A 1 90 ? -0.438 -1.372 -5.283 1.00 94.44 90 LEU A CA 1
ATOM 675 C C . LEU A 1 90 ? -0.155 -2.144 -6.574 1.00 94.44 90 LEU A C 1
ATOM 677 O O . LEU A 1 90 ? 0.375 -3.255 -6.517 1.00 94.44 90 LEU A O 1
ATOM 681 N 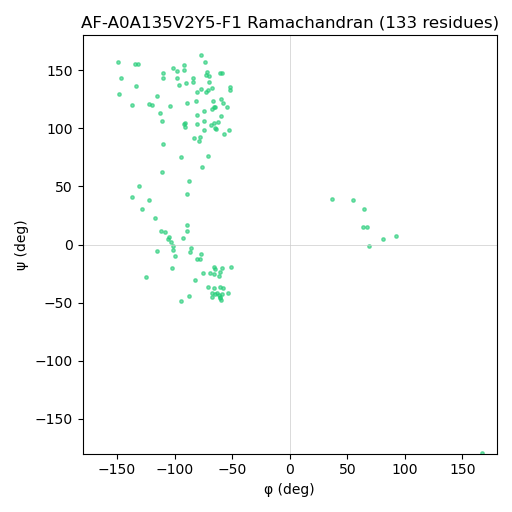N . TRP A 1 91 ? -0.525 -1.587 -7.726 1.00 92.75 91 TRP A N 1
ATOM 682 C CA . TRP A 1 91 ? -0.496 -2.304 -9.004 1.00 92.75 91 TRP A CA 1
ATOM 683 C C . TRP A 1 91 ? 0.515 -1.694 -9.981 1.00 92.75 91 TRP A C 1
ATOM 685 O O . TRP A 1 91 ? 0.479 -0.484 -10.212 1.00 92.75 91 TRP A O 1
ATOM 695 N N . PRO A 1 92 ? 1.425 -2.504 -10.551 1.00 89.31 92 PRO A N 1
ATOM 696 C CA . PRO A 1 92 ? 2.384 -2.042 -11.541 1.00 89.31 92 PRO A CA 1
ATOM 697 C C . PRO A 1 92 ? 1.833 -2.209 -12.967 1.00 89.31 92 PRO A C 1
ATOM 699 O O . PRO A 1 92 ? 1.855 -3.299 -13.550 1.00 89.31 92 PRO A O 1
ATOM 702 N N . ASP A 1 93 ? 1.411 -1.099 -13.560 1.00 89.88 93 ASP A N 1
ATOM 703 C CA . ASP A 1 93 ? 0.966 -1.014 -14.948 1.00 89.88 93 ASP A CA 1
ATOM 704 C C . ASP A 1 93 ? 2.114 -0.650 -15.890 1.00 89.88 93 ASP A C 1
ATOM 706 O O . ASP A 1 93 ? 3.052 0.076 -15.543 1.00 89.88 93 ASP A O 1
ATOM 710 N N . SER A 1 94 ? 2.007 -1.125 -17.127 1.00 87.25 94 SER A N 1
ATOM 711 C CA . SER A 1 94 ? 2.874 -0.698 -18.220 1.00 87.25 94 SER A CA 1
ATOM 712 C C . SER A 1 94 ? 2.508 0.710 -18.690 1.00 87.25 94 SER A C 1
ATOM 714 O O . SER A 1 94 ? 1.392 1.206 -18.519 1.00 87.25 94 SER A O 1
ATOM 716 N N . CYS A 1 95 ? 3.479 1.373 -19.310 1.00 82.50 95 CYS A N 1
ATOM 717 C CA . CYS A 1 95 ? 3.326 2.734 -19.822 1.00 82.50 95 CYS A CA 1
ATOM 718 C C . CYS A 1 95 ? 2.301 2.835 -20.966 1.00 82.50 95 CYS A C 1
ATOM 720 O O . CYS A 1 95 ? 1.794 3.919 -21.228 1.00 82.50 95 CYS A O 1
ATOM 722 N N . ASP A 1 96 ? 2.014 1.717 -21.637 1.00 86.19 96 ASP A N 1
ATOM 723 C CA . ASP A 1 96 ? 1.068 1.584 -22.751 1.00 86.19 96 ASP A CA 1
ATOM 724 C C . ASP A 1 96 ? -0.366 1.269 -22.297 1.00 86.19 96 ASP A C 1
ATOM 726 O O . ASP A 1 96 ? -1.179 0.801 -23.086 1.00 86.19 96 ASP A O 1
ATOM 730 N N . GLU A 1 97 ? -0.661 1.497 -21.016 1.00 81.75 97 GLU A N 1
ATOM 731 C CA . GLU A 1 97 ? -1.940 1.198 -20.371 1.00 81.75 97 GLU A CA 1
ATOM 732 C C . GLU A 1 97 ? -2.275 -0.286 -20.194 1.00 81.75 97 GLU A C 1
ATOM 734 O O . GLU A 1 97 ? -3.279 -0.604 -19.556 1.00 81.75 97 GLU A O 1
ATOM 739 N N . SER A 1 98 ? -1.422 -1.200 -20.656 1.00 89.94 98 SER A N 1
ATOM 740 C CA . SER A 1 98 ? -1.557 -2.617 -20.335 1.00 89.94 98 SER A CA 1
ATOM 741 C C . SER A 1 98 ? -1.078 -2.928 -18.913 1.00 89.94 98 SER A C 1
ATOM 743 O O . SER A 1 98 ? -0.333 -2.167 -18.289 1.00 89.94 98 SER A O 1
ATOM 745 N N . TYR A 1 99 ? -1.462 -4.093 -18.398 1.00 90.75 99 TYR A N 1
ATOM 746 C CA . TYR A 1 99 ? -0.961 -4.617 -17.131 1.00 90.75 99 TYR A CA 1
ATOM 747 C C . TYR A 1 99 ? -0.541 -6.075 -17.294 1.00 90.75 99 TYR A C 1
ATOM 749 O O . TYR A 1 99 ? -1.015 -6.798 -18.175 1.00 90.75 99 TYR A O 1
ATOM 757 N N . LYS A 1 100 ? 0.367 -6.520 -16.427 1.00 86.38 100 LYS A N 1
ATOM 758 C CA . LYS A 1 100 ? 0.778 -7.922 -16.354 1.00 86.38 100 LYS A CA 1
ATOM 759 C C . LYS A 1 100 ? 0.476 -8.464 -14.971 1.00 86.38 100 LYS A C 1
ATOM 761 O O . LYS A 1 100 ? 1.025 -7.991 -13.984 1.00 86.38 100 LYS A O 1
ATOM 766 N N . ALA A 1 101 ? -0.355 -9.494 -14.923 1.00 88.38 101 ALA A N 1
ATOM 767 C CA . ALA A 1 101 ? -0.632 -10.241 -13.708 1.00 88.38 101 ALA A CA 1
ATOM 768 C C . ALA A 1 101 ? 0.213 -11.523 -13.665 1.00 88.38 101 ALA A C 1
ATOM 770 O O . ALA A 1 101 ? 0.528 -12.104 -14.705 1.00 88.38 101 ALA A O 1
ATOM 771 N N . PHE A 1 102 ? 0.565 -11.968 -12.456 1.00 85.06 102 PHE A N 1
ATOM 772 C CA . PHE A 1 102 ? 1.202 -13.269 -12.205 1.00 85.06 102 PHE A CA 1
ATOM 773 C C . PHE A 1 102 ? 2.500 -13.528 -12.998 1.00 85.06 102 PHE A C 1
ATOM 775 O O . PHE A 1 102 ? 2.743 -14.648 -13.445 1.00 85.06 102 PHE A O 1
ATOM 782 N N . TYR A 1 103 ? 3.345 -12.505 -13.176 1.00 73.94 103 TYR A N 1
ATOM 783 C CA . TYR A 1 103 ? 4.580 -12.574 -13.970 1.00 73.94 103 TYR A CA 1
ATOM 784 C C . TYR A 1 103 ? 5.489 -13.745 -13.529 1.00 73.94 103 TYR A C 1
ATOM 786 O O . TYR A 1 103 ? 6.212 -13.640 -12.546 1.00 73.94 103 TYR A O 1
ATOM 794 N N . GLY A 1 104 ? 5.450 -14.888 -14.226 1.00 69.88 104 GLY A N 1
ATOM 795 C CA . GLY A 1 104 ? 6.351 -16.028 -13.977 1.00 69.88 104 GLY A CA 1
ATOM 796 C C . GLY A 1 104 ? 6.229 -16.722 -12.606 1.00 69.88 104 GLY A C 1
ATOM 797 O O . GLY A 1 104 ? 7.130 -17.468 -12.237 1.00 69.88 104 GLY A O 1
ATOM 798 N N . MET A 1 105 ? 5.139 -16.473 -11.869 1.00 57.31 105 MET A N 1
ATOM 799 C CA . MET A 1 105 ? 4.687 -17.147 -10.633 1.00 57.31 105 MET A CA 1
ATOM 800 C C . MET A 1 105 ? 5.761 -17.596 -9.621 1.00 57.31 105 MET A C 1
ATOM 802 O O . MET A 1 105 ? 5.607 -18.646 -9.003 1.00 57.31 105 MET A O 1
ATOM 806 N N . THR A 1 106 ? 6.825 -16.816 -9.393 1.00 60.62 106 THR A N 1
ATOM 807 C CA . THR A 1 106 ? 7.699 -17.055 -8.234 1.00 60.62 106 THR A CA 1
ATOM 808 C C . THR A 1 106 ? 8.303 -15.757 -7.688 1.00 60.62 106 THR A C 1
ATOM 810 O O . THR A 1 106 ? 8.910 -15.014 -8.460 1.00 60.62 106 THR A O 1
ATOM 813 N N . PRO A 1 107 ? 8.208 -15.505 -6.373 1.00 78.81 107 PRO A N 1
ATOM 814 C CA . PRO A 1 107 ? 7.462 -16.287 -5.388 1.00 78.81 107 PRO A CA 1
ATOM 815 C C . PRO A 1 107 ? 5.972 -15.906 -5.331 1.00 78.81 107 PRO A C 1
ATOM 817 O O . PRO A 1 107 ? 5.605 -14.739 -5.441 1.00 78.81 107 PRO A O 1
ATOM 820 N N . GLN A 1 108 ? 5.119 -16.910 -5.129 1.00 88.69 108 GLN A N 1
ATOM 821 C CA . GLN A 1 108 ? 3.755 -16.742 -4.627 1.00 88.69 108 GLN A CA 1
ATOM 822 C C . GLN A 1 108 ? 3.701 -17.317 -3.220 1.00 88.69 108 GLN A C 1
ATOM 824 O O . GLN A 1 108 ? 4.352 -18.325 -2.945 1.00 88.69 108 GLN A O 1
ATOM 829 N N . PHE A 1 109 ? 2.929 -16.681 -2.350 1.00 92.06 109 PHE A N 1
ATOM 830 C CA . PHE A 1 109 ? 2.781 -17.091 -0.964 1.00 92.06 109 PHE A CA 1
ATOM 831 C C . PHE A 1 109 ? 1.301 -17.096 -0.605 1.00 92.06 109 PHE A C 1
ATOM 833 O O . PHE A 1 109 ? 0.573 -16.165 -0.944 1.00 92.06 109 PHE A O 1
ATOM 840 N N . ASP A 1 110 ? 0.880 -18.134 0.100 1.00 94.94 110 ASP A N 1
ATOM 841 C CA . ASP A 1 110 ? -0.444 -18.284 0.702 1.00 94.94 110 ASP A CA 1
ATOM 842 C C . ASP A 1 110 ? -0.430 -17.979 2.212 1.00 94.94 110 ASP A C 1
ATOM 844 O O . ASP A 1 110 ? -1.472 -17.977 2.859 1.00 94.94 110 ASP A O 1
ATOM 848 N N . ASN A 1 111 ? 0.744 -17.661 2.769 1.00 96.50 111 ASN A N 1
ATOM 849 C CA . ASN A 1 111 ? 0.990 -17.469 4.198 1.00 96.50 111 ASN A CA 1
ATOM 850 C C . ASN A 1 111 ? 1.551 -16.072 4.540 1.00 96.50 111 ASN A C 1
ATOM 852 O O . ASN A 1 111 ? 2.416 -15.928 5.406 1.00 96.50 111 ASN A O 1
ATOM 856 N N . ILE A 1 112 ? 1.066 -15.022 3.868 1.00 96.75 112 ILE A N 1
ATOM 857 C CA . ILE A 1 112 ? 1.552 -13.636 4.035 1.00 96.75 112 ILE A CA 1
ATOM 858 C C . ILE A 1 112 ? 1.536 -13.176 5.503 1.00 96.75 112 ILE A C 1
ATOM 860 O O . ILE A 1 112 ? 2.503 -12.572 5.965 1.00 96.75 112 ILE A O 1
ATOM 864 N N . THR A 1 113 ? 0.486 -13.504 6.261 1.00 97.44 113 THR A N 1
ATOM 865 C CA . THR A 1 113 ? 0.389 -13.174 7.693 1.00 97.44 113 THR A CA 1
ATOM 866 C C . THR A 1 113 ? 1.54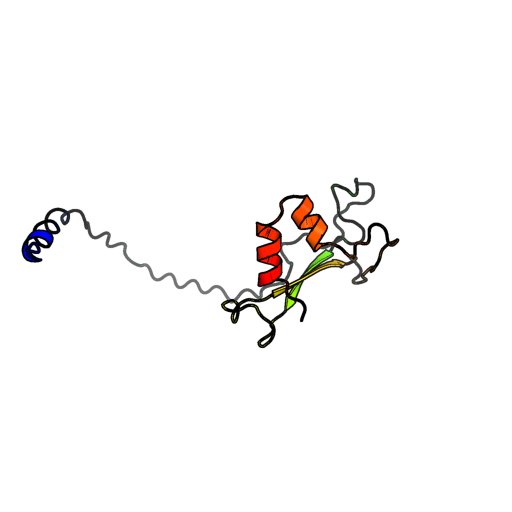0 -13.772 8.505 1.00 97.44 113 THR A C 1
ATOM 868 O O . THR A 1 113 ? 2.114 -13.088 9.353 1.00 97.44 113 THR A O 1
ATOM 871 N N . ASP A 1 114 ? 1.913 -15.024 8.238 1.00 98.31 114 ASP A N 1
ATOM 872 C CA . ASP A 1 114 ? 3.005 -15.691 8.950 1.00 98.31 114 ASP A CA 1
ATOM 873 C C . ASP A 1 114 ? 4.363 -15.105 8.565 1.00 98.31 114 ASP A C 1
ATOM 875 O O . ASP A 1 114 ? 5.229 -14.949 9.425 1.00 98.31 114 ASP A O 1
ATOM 879 N N . ILE A 1 115 ? 4.541 -14.720 7.297 1.00 98.00 115 ILE A N 1
ATOM 880 C CA . ILE A 1 115 ? 5.745 -14.022 6.829 1.00 98.00 115 ILE A CA 1
ATOM 881 C C . ILE A 1 115 ? 5.915 -12.699 7.585 1.00 98.00 115 ILE A C 1
ATOM 883 O O . ILE A 1 115 ? 6.998 -12.426 8.102 1.00 98.00 115 ILE A O 1
ATOM 887 N N . LEU A 1 116 ? 4.854 -11.894 7.703 1.00 98.31 116 LEU A N 1
ATOM 888 C CA . LEU A 1 116 ? 4.902 -10.623 8.433 1.00 98.31 116 LEU A CA 1
ATOM 889 C C . LEU A 1 116 ? 5.270 -10.832 9.908 1.00 98.31 116 LEU A C 1
ATOM 891 O O . LEU A 1 116 ? 6.180 -10.171 10.411 1.00 98.31 116 LEU A O 1
ATOM 895 N N . LYS A 1 117 ? 4.642 -11.806 10.576 1.00 98.38 117 LYS A N 1
ATOM 896 C CA . LYS A 1 117 ? 4.959 -12.162 11.970 1.00 98.38 117 LYS A CA 1
ATOM 897 C C . LYS A 1 117 ? 6.397 -12.648 12.134 1.00 98.38 117 LYS A C 1
ATOM 899 O O . LYS A 1 117 ? 7.083 -12.233 13.062 1.00 98.38 117 LYS A O 1
ATOM 904 N N . TYR A 1 118 ? 6.881 -13.493 11.224 1.00 98.31 118 TYR A N 1
ATOM 905 C CA . TYR A 1 118 ? 8.252 -14.005 11.254 1.00 98.31 118 TYR A CA 1
ATOM 906 C C . TYR A 1 118 ? 9.296 -12.877 11.209 1.00 98.31 118 TYR A C 1
ATOM 908 O O . TYR A 1 118 ? 10.313 -12.948 11.897 1.00 98.31 118 TYR A O 1
ATOM 916 N N . TYR A 1 119 ? 9.029 -11.813 10.445 1.00 98.44 119 TYR A N 1
ATOM 917 C CA . TYR A 1 119 ? 9.888 -10.628 10.358 1.00 98.44 119 TYR A CA 1
ATOM 918 C C . TYR A 1 119 ? 9.567 -9.535 11.398 1.00 98.44 119 TYR A C 1
ATOM 920 O O . TYR A 1 119 ? 10.082 -8.420 11.278 1.00 98.44 119 TYR A O 1
ATOM 928 N N . GLY A 1 120 ? 8.738 -9.829 12.409 1.00 98.44 120 GLY A N 1
ATOM 929 C CA . GLY A 1 120 ? 8.388 -8.894 13.485 1.00 98.44 120 GLY A CA 1
ATOM 930 C C . GLY A 1 120 ? 7.619 -7.658 13.009 1.00 98.44 120 GLY A C 1
ATOM 931 O O . GLY A 1 120 ? 7.792 -6.575 13.559 1.00 98.44 120 GLY A O 1
ATOM 932 N N . GLN A 1 121 ? 6.822 -7.790 11.946 1.00 98.56 121 GLN A N 1
ATOM 933 C CA . GLN A 1 121 ? 6.038 -6.704 11.348 1.00 98.56 121 GLN A CA 1
ATOM 934 C C . GLN A 1 121 ? 4.645 -6.579 11.990 1.00 98.56 121 GLN A C 1
ATOM 936 O O . GLN A 1 121 ? 3.650 -6.419 11.284 1.00 98.56 121 GLN A O 1
ATOM 941 N N . ASP A 1 122 ? 4.554 -6.672 13.320 1.00 98.31 122 ASP A N 1
ATOM 942 C CA . ASP A 1 122 ? 3.273 -6.697 14.041 1.00 98.31 122 ASP A CA 1
ATOM 943 C C . ASP A 1 122 ? 2.474 -5.391 13.871 1.00 98.31 122 ASP A C 1
ATOM 945 O O . ASP A 1 122 ? 1.274 -5.438 13.610 1.00 98.31 122 ASP A O 1
ATOM 949 N N . ASP A 1 123 ? 3.135 -4.228 13.920 1.00 98.50 123 ASP A N 1
ATOM 950 C CA . ASP A 1 123 ? 2.482 -2.921 13.720 1.00 98.50 123 ASP A CA 1
ATOM 951 C C . ASP A 1 123 ? 1.939 -2.755 12.290 1.00 98.50 123 ASP A C 1
ATOM 953 O O . ASP A 1 123 ? 0.858 -2.197 12.069 1.00 98.50 123 ASP A O 1
ATOM 957 N N . LEU A 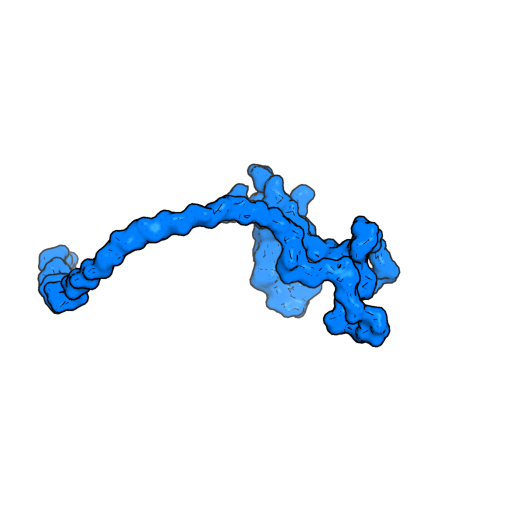1 124 ? 2.682 -3.264 11.301 1.00 98.06 124 LEU A N 1
ATOM 958 C CA . LEU A 1 124 ? 2.245 -3.277 9.907 1.00 98.06 124 LEU A CA 1
ATOM 959 C C . LEU A 1 124 ? 1.059 -4.224 9.732 1.00 98.06 124 LEU A C 1
ATOM 961 O O . LEU A 1 124 ? 0.077 -3.844 9.102 1.00 98.06 124 LEU A O 1
ATOM 965 N N . LEU A 1 125 ? 1.122 -5.425 10.312 1.00 98.19 125 LEU A N 1
ATOM 966 C CA . LEU A 1 125 ? 0.021 -6.380 10.263 1.00 98.19 125 LEU A CA 1
ATOM 967 C C . LEU A 1 125 ? -1.244 -5.798 10.910 1.00 98.19 125 LEU A C 1
ATOM 969 O O . LEU A 1 125 ? -2.302 -5.849 10.294 1.00 98.19 125 LEU A O 1
ATOM 973 N N . ALA A 1 126 ? -1.132 -5.157 12.077 1.00 97.50 126 ALA A N 1
ATOM 974 C CA . ALA A 1 126 ? -2.253 -4.476 12.726 1.00 97.50 126 ALA A CA 1
ATOM 975 C C . ALA A 1 126 ? -2.827 -3.339 11.857 1.00 97.50 126 ALA A C 1
ATOM 977 O O . ALA A 1 126 ? -4.041 -3.136 11.799 1.00 97.50 126 ALA A O 1
ATOM 978 N N . SER A 1 127 ? -1.965 -2.617 11.135 1.00 97.25 127 SER A N 1
ATOM 979 C CA . SER A 1 127 ? -2.398 -1.593 10.179 1.00 97.25 127 SER A CA 1
ATOM 980 C C . SER A 1 127 ? -3.128 -2.204 8.978 1.00 97.25 127 SER A C 1
ATOM 982 O O . SER A 1 127 ? -4.154 -1.675 8.560 1.00 97.25 127 SER A O 1
ATOM 984 N N . MET A 1 128 ? -2.645 -3.330 8.443 1.00 97.44 128 MET A N 1
ATOM 985 C CA . MET A 1 128 ? -3.298 -4.061 7.350 1.00 97.44 128 MET A CA 1
ATOM 986 C C . MET A 1 128 ? -4.656 -4.625 7.777 1.00 97.44 128 MET A C 1
ATOM 988 O O . MET A 1 128 ? -5.626 -4.480 7.045 1.00 97.44 128 MET A O 1
ATOM 992 N N . GLU A 1 129 ? -4.755 -5.194 8.979 1.00 95.94 129 GLU A N 1
ATOM 993 C CA . GLU A 1 129 ? -6.018 -5.694 9.537 1.00 95.94 129 GLU A CA 1
ATOM 994 C C . GLU A 1 129 ? -7.065 -4.584 9.698 1.00 95.94 129 GLU A C 1
ATOM 996 O O . GLU A 1 129 ? -8.258 -4.861 9.623 1.00 95.94 129 GLU A O 1
ATOM 1001 N N . ARG A 1 130 ? -6.634 -3.328 9.881 1.00 95.69 130 ARG A N 1
ATOM 1002 C CA . ARG A 1 130 ? -7.525 -2.167 9.991 1.00 95.69 130 ARG A CA 1
ATOM 1003 C C . ARG A 1 130 ? -7.879 -1.531 8.648 1.00 95.69 130 ARG A C 1
ATOM 1005 O O . ARG A 1 130 ? -9.034 -1.173 8.445 1.00 95.69 130 ARG A O 1
ATOM 1012 N N . TYR A 1 131 ? -6.893 -1.362 7.770 1.00 96.88 131 TYR A N 1
ATOM 1013 C CA . TYR A 1 131 ? -6.999 -0.509 6.582 1.00 96.88 131 TYR A CA 1
ATOM 1014 C C . TYR A 1 131 ? -6.908 -1.257 5.253 1.00 96.88 131 TYR A C 1
ATOM 1016 O O . TYR A 1 131 ? -7.098 -0.635 4.217 1.00 96.88 131 TYR A O 1
ATOM 1024 N N . TRP A 1 132 ? -6.628 -2.559 5.243 1.00 96.75 132 TRP A N 1
ATOM 1025 C CA . TRP A 1 132 ? -6.521 -3.386 4.035 1.00 96.75 132 TRP A CA 1
ATOM 1026 C C . TRP A 1 132 ? -7.350 -4.668 4.186 1.00 96.75 132 TRP A C 1
ATOM 1028 O O . TRP A 1 132 ? -6.869 -5.789 4.009 1.00 96.75 132 TRP A O 1
ATOM 1038 N N . VAL A 1 133 ? -8.610 -4.488 4.575 1.00 92.75 133 VAL A N 1
ATOM 1039 C CA . VAL A 1 133 ? -9.563 -5.580 4.787 1.00 92.75 133 VAL A CA 1
ATOM 1040 C C . VAL A 1 133 ? -10.008 -6.201 3.463 1.00 92.75 133 VAL A C 1
ATOM 1042 O O . VAL A 1 133 ? -10.082 -5.529 2.435 1.00 92.75 133 VAL A O 1
ATOM 1045 N N . ALA A 1 134 ? -10.308 -7.499 3.493 1.00 82.81 134 ALA A N 1
ATOM 1046 C CA . ALA A 1 134 ? -10.948 -8.166 2.369 1.00 82.81 134 ALA A CA 1
ATOM 1047 C C . ALA A 1 134 ? -12.428 -7.758 2.328 1.00 82.81 134 ALA A C 1
ATOM 1049 O O . ALA A 1 134 ? -13.164 -8.067 3.267 1.00 82.81 134 ALA A O 1
ATOM 1050 N N . ALA A 1 135 ? -12.811 -7.050 1.265 1.00 66.31 135 ALA A N 1
ATOM 1051 C CA . ALA A 1 135 ? -14.205 -6.788 0.910 1.00 66.31 135 ALA A CA 1
ATOM 1052 C C . ALA A 1 135 ? -14.924 -8.071 0.464 1.00 66.31 135 ALA A C 1
ATOM 1054 O O . ALA A 1 135 ? -14.267 -8.918 -0.194 1.00 66.31 135 ALA A O 1
#

Radius of gyration: 27.66 Å; Cα contacts (8 Å, |Δi|>4): 101; chains: 1; bounding box: 40×65×77 Å

Organism: NCBI:txid1209931

InterPro domains:
  IPR001568 Ribonuclease T2-like [PF00445] (66-133)
  IPR018188 Ribonuclease T2, His active site 1 [PS00530] (85-92)
  IPR036430 Ribonuclease T2-like superfamily [G3DSA:3.90.730.10] (40-135)
  IPR036430 Ribonuclease T2-like superfamily [SSF55895] (56-133)